Protein AF-A0A822GAC8-F1 (afdb_monomer_lite)

pLDDT: mean 77.72, std 11.85, range [47.41, 89.94]

Sequence (79 aa):
MWPYDIKKVNERPSDEAYEAAKNNWMTRLLRLKVDLNEMKTCLTQEYPLIFGVKTFGLRHKVKENGIVPMPKPGEKMRR

Radius of gyration: 18.56 Å; chains: 1; bounding box: 38×36×41 Å

Secondary structure (DSSP, 8-state):
-----GGGTTSPPPHHHHHHHHTT------PPPS-HHHHHHHHHTT-------PPP--SS---TT---PPPPTTPPPP-

Structure (mmCIF, N/CA/C/O backbone):
data_AF-A0A822GAC8-F1
#
_entry.id   AF-A0A822GAC8-F1
#
loop_
_atom_site.group_PDB
_atom_site.id
_atom_site.type_symbol
_atom_site.label_atom_id
_atom_site.label_alt_id
_atom_site.label_comp_id
_atom_site.label_asym_id
_atom_site.label_entity_id
_atom_site.label_seq_id
_atom_site.pdbx_PDB_ins_code
_atom_site.Cartn_x
_atom_site.Cartn_y
_atom_site.Cartn_z
_atom_site.occupancy
_atom_site.B_iso_or_equiv
_atom_site.auth_seq_id
_atom_site.auth_comp_id
_atom_site.auth_asym_id
_atom_site.auth_atom_id
_atom_site.pdbx_PDB_model_num
ATOM 1 N N . MET A 1 1 ? 16.968 1.445 -14.813 1.00 61.97 1 MET A N 1
ATOM 2 C CA . MET A 1 1 ? 16.046 1.942 -13.764 1.00 61.97 1 MET A CA 1
ATOM 3 C C . MET A 1 1 ? 14.972 2.777 -14.455 1.00 61.97 1 MET A C 1
ATOM 5 O O . MET A 1 1 ? 15.344 3.572 -15.307 1.00 61.97 1 MET A O 1
ATOM 9 N N . TRP A 1 2 ? 13.681 2.548 -14.185 1.00 72.56 2 TRP A N 1
ATOM 10 C CA . TRP A 1 2 ? 12.569 3.205 -14.898 1.00 72.56 2 TRP A CA 1
ATOM 11 C C . TRP A 1 2 ? 12.212 4.549 -14.2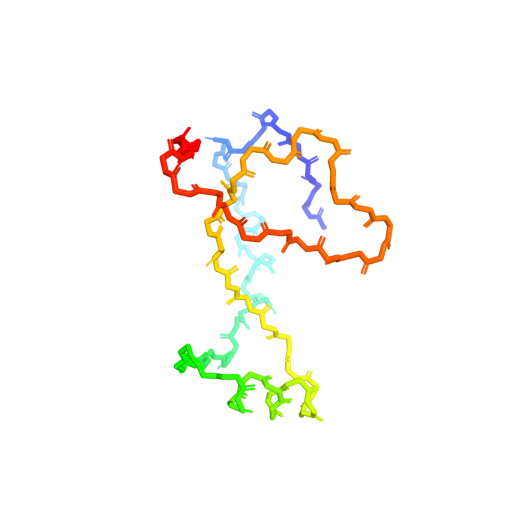36 1.00 72.56 2 TRP A C 1
ATOM 13 O O . TRP A 1 2 ? 11.766 4.539 -13.086 1.00 72.56 2 TRP A O 1
ATOM 23 N N . PRO A 1 3 ? 12.438 5.702 -14.893 1.00 82.06 3 PRO A N 1
ATOM 24 C CA . PRO A 1 3 ? 12.179 7.004 -14.290 1.00 82.06 3 PRO A CA 1
ATOM 25 C C . PRO A 1 3 ? 10.676 7.287 -14.201 1.00 82.06 3 PRO A C 1
ATOM 27 O O . PRO A 1 3 ? 9.9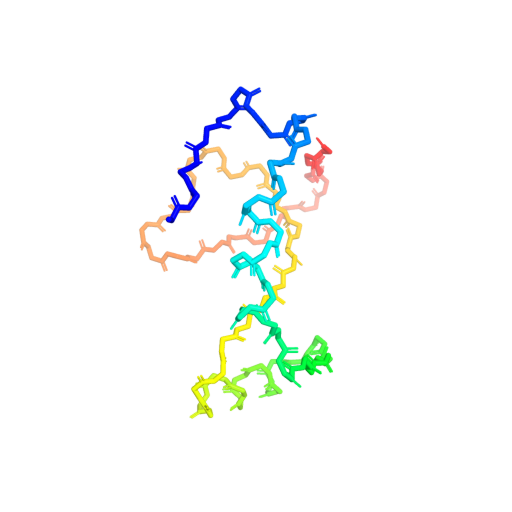08 6.946 -15.100 1.00 82.06 3 PRO A O 1
ATOM 30 N N . TYR A 1 4 ? 10.258 7.946 -13.121 1.00 84.50 4 TYR A N 1
ATOM 31 C CA . TYR A 1 4 ? 8.881 8.406 -12.983 1.00 84.50 4 TYR A CA 1
ATOM 32 C C . TYR A 1 4 ? 8.629 9.596 -13.917 1.00 84.50 4 TYR A C 1
ATOM 34 O O . TYR A 1 4 ? 9.154 10.686 -13.699 1.00 84.50 4 TYR A O 1
ATOM 42 N N . ASP A 1 5 ? 7.815 9.378 -14.948 1.00 86.19 5 ASP A N 1
ATOM 43 C CA . ASP A 1 5 ? 7.358 10.409 -15.878 1.00 86.19 5 ASP A CA 1
ATOM 44 C C . ASP A 1 5 ? 5.832 10.339 -15.997 1.00 86.19 5 ASP A C 1
ATOM 46 O O . ASP A 1 5 ? 5.273 9.367 -16.508 1.00 86.19 5 ASP A O 1
ATOM 50 N N . ILE A 1 6 ? 5.157 11.389 -15.521 1.00 88.44 6 ILE A N 1
ATOM 51 C CA . ILE A 1 6 ? 3.691 11.478 -15.485 1.00 88.44 6 ILE A CA 1
ATOM 52 C C . ILE A 1 6 ? 3.093 11.377 -16.891 1.00 88.44 6 ILE A C 1
ATOM 54 O O . ILE A 1 6 ? 1.995 10.854 -17.058 1.00 88.44 6 ILE A O 1
ATOM 58 N N . LYS A 1 7 ? 3.802 11.853 -17.917 1.00 89.56 7 LYS A N 1
ATOM 59 C CA . LYS A 1 7 ? 3.298 11.823 -19.295 1.00 89.56 7 LYS A CA 1
ATOM 60 C C . LYS A 1 7 ? 3.234 10.401 -19.850 1.00 89.56 7 LYS A C 1
ATOM 62 O O . LYS A 1 7 ? 2.395 10.126 -20.696 1.00 89.56 7 LYS A O 1
ATOM 67 N N . LYS A 1 8 ? 4.064 9.500 -19.321 1.00 81.81 8 LYS A N 1
ATOM 68 C CA . LYS A 1 8 ? 4.235 8.126 -19.806 1.00 81.81 8 LYS A CA 1
ATOM 69 C C . LYS A 1 8 ? 3.453 7.088 -19.004 1.00 81.81 8 LYS A C 1
ATOM 71 O O . LYS A 1 8 ? 3.574 5.901 -19.276 1.00 81.81 8 LYS A O 1
ATOM 76 N N . VAL A 1 9 ? 2.633 7.500 -18.030 1.00 85.81 9 VAL A N 1
ATOM 77 C CA . VAL A 1 9 ? 1.881 6.560 -17.167 1.00 85.81 9 VAL A CA 1
ATOM 78 C C . VAL A 1 9 ? 0.877 5.696 -17.933 1.00 85.81 9 VAL A C 1
ATOM 80 O O . VAL A 1 9 ? 0.554 4.600 -17.489 1.00 85.81 9 VAL A O 1
ATOM 83 N N . ASN A 1 10 ? 0.395 6.191 -19.076 1.00 87.50 10 ASN A N 1
ATOM 84 C CA . ASN A 1 10 ? -0.557 5.493 -19.942 1.00 87.50 10 ASN A CA 1
ATOM 85 C C . ASN A 1 10 ? 0.113 4.892 -21.187 1.00 87.50 10 ASN A C 1
ATOM 87 O O . ASN A 1 10 ? -0.568 4.313 -22.032 1.00 87.50 10 ASN A O 1
ATOM 91 N N . GLU A 1 11 ? 1.429 5.053 -21.330 1.00 88.56 11 GLU A N 1
ATOM 92 C CA . GLU A 1 11 ? 2.187 4.485 -22.438 1.00 88.56 11 GLU A CA 1
ATOM 93 C C . GLU A 1 11 ? 2.641 3.073 -22.071 1.00 88.56 11 GLU A C 1
ATOM 95 O O . GLU A 1 11 ? 3.073 2.801 -20.948 1.00 88.56 11 GLU A O 1
ATOM 100 N N . ARG A 1 12 ? 2.540 2.149 -23.029 1.00 87.62 12 ARG A N 1
ATOM 101 C CA . ARG A 1 12 ? 3.018 0.783 -22.827 1.00 87.62 12 ARG A CA 1
ATOM 102 C C . ARG A 1 12 ? 4.544 0.807 -22.608 1.00 87.62 12 ARG A C 1
ATOM 104 O O . ARG A 1 12 ? 5.244 1.391 -23.436 1.00 87.62 12 ARG A O 1
ATOM 111 N N . PRO A 1 13 ? 5.071 0.151 -21.556 1.00 86.75 13 PRO A N 1
ATOM 112 C CA . PRO A 1 13 ? 6.514 0.035 -21.356 1.00 86.75 13 PRO A CA 1
ATOM 113 C C . PRO A 1 13 ? 7.208 -0.699 -22.510 1.00 86.75 13 PRO A C 1
ATOM 115 O O . PRO A 1 13 ?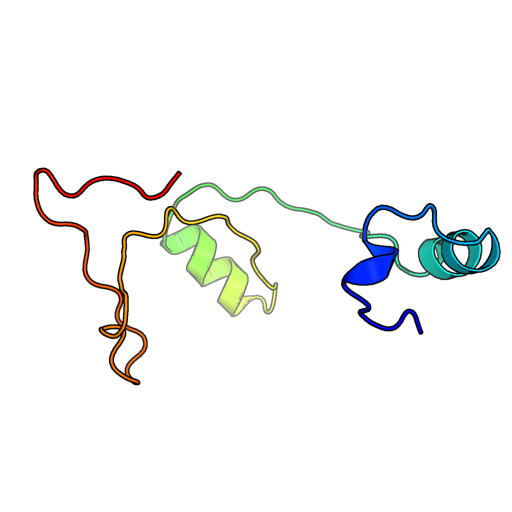 6.593 -1.534 -23.177 1.00 86.75 13 PRO A O 1
ATOM 118 N N . SER A 1 14 ? 8.496 -0.418 -22.721 1.00 88.50 14 SER A N 1
ATOM 119 C CA . SER A 1 14 ? 9.321 -1.136 -23.701 1.00 88.50 14 SER A CA 1
ATOM 120 C C . SER A 1 14 ? 9.572 -2.588 -23.280 1.00 88.50 14 SER A C 1
ATOM 122 O O . SER A 1 14 ? 9.526 -2.917 -22.093 1.00 88.50 14 SER A O 1
ATOM 124 N N . ASP A 1 15 ? 9.899 -3.455 -24.240 1.00 88.62 15 ASP A N 1
ATOM 125 C CA . ASP A 1 15 ? 10.197 -4.870 -23.969 1.00 88.62 15 ASP A CA 1
ATOM 126 C C . ASP A 1 15 ? 11.392 -5.039 -23.010 1.00 88.62 15 ASP A C 1
ATOM 128 O O . ASP A 1 15 ? 11.371 -5.892 -22.125 1.00 88.62 15 ASP A O 1
ATOM 132 N N . GLU A 1 16 ? 12.384 -4.145 -23.083 1.00 87.62 16 GLU A N 1
ATOM 133 C CA . GLU A 1 16 ? 13.505 -4.087 -22.132 1.00 87.62 16 GLU A CA 1
ATOM 134 C C . GLU A 1 16 ? 13.046 -3.889 -20.677 1.00 87.62 16 GLU A C 1
ATOM 136 O O . GLU A 1 16 ? 13.614 -4.472 -19.749 1.00 87.62 16 GLU A O 1
ATOM 141 N N . ALA A 1 17 ? 11.998 -3.087 -20.457 1.00 85.62 17 ALA A N 1
ATOM 142 C CA . ALA A 1 17 ? 11.446 -2.865 -19.125 1.00 85.62 17 ALA A CA 1
ATOM 143 C C . ALA A 1 17 ? 10.763 -4.130 -18.583 1.00 85.62 17 ALA A C 1
ATOM 145 O O . ALA A 1 17 ? 10.863 -4.412 -17.387 1.00 85.62 17 ALA A O 1
ATOM 146 N N . TYR A 1 18 ? 10.124 -4.919 -19.455 1.00 87.56 18 TYR A N 1
ATOM 147 C CA . TYR A 1 18 ? 9.548 -6.214 -19.091 1.00 87.56 18 TYR A CA 1
ATOM 148 C C . TYR A 1 18 ? 10.625 -7.240 -18.732 1.00 87.56 18 TYR A C 1
ATOM 150 O O . TYR A 1 18 ? 10.471 -7.942 -17.733 1.00 87.56 18 TYR A O 1
ATOM 158 N N . GLU A 1 19 ? 11.731 -7.302 -19.476 1.00 88.75 19 GLU A N 1
ATOM 159 C CA . GLU A 1 19 ? 12.857 -8.183 -19.138 1.00 88.75 19 GLU A CA 1
ATOM 160 C C . GLU A 1 19 ? 13.489 -7.808 -17.791 1.00 88.75 19 GLU A C 1
ATOM 162 O O . GLU A 1 19 ? 13.718 -8.676 -16.947 1.00 88.75 19 GLU A O 1
ATOM 167 N N . ALA A 1 20 ? 13.684 -6.514 -17.521 1.00 86.25 20 ALA A N 1
ATOM 168 C CA . ALA A 1 20 ? 14.189 -6.050 -16.229 1.00 86.25 20 ALA A CA 1
ATOM 169 C C . ALA A 1 20 ? 13.218 -6.335 -15.062 1.00 86.25 20 ALA A C 1
ATOM 171 O O . ALA A 1 20 ? 13.653 -6.601 -13.937 1.00 86.25 20 ALA A O 1
ATOM 172 N N . ALA A 1 21 ? 11.905 -6.293 -15.309 1.00 85.81 21 ALA A N 1
ATOM 173 C CA . ALA A 1 21 ? 10.884 -6.545 -14.293 1.00 85.81 21 ALA A CA 1
ATOM 174 C C . ALA A 1 21 ? 10.867 -8.003 -13.806 1.00 85.81 21 ALA A C 1
ATOM 176 O O . ALA A 1 21 ? 10.561 -8.237 -12.637 1.00 85.81 21 ALA A O 1
ATOM 177 N N . LYS A 1 22 ? 11.258 -8.973 -14.646 1.00 86.56 22 LYS A N 1
ATOM 178 C CA . LYS A 1 22 ? 11.330 -10.399 -14.267 1.00 86.56 22 LYS A CA 1
ATOM 179 C C . LYS A 1 22 ? 12.249 -10.647 -13.068 1.00 86.56 22 LYS A C 1
ATOM 181 O O . LYS A 1 22 ? 11.980 -11.524 -12.255 1.00 86.56 22 LYS A O 1
ATOM 186 N N . ASN A 1 23 ? 13.296 -9.840 -12.911 1.00 84.50 23 ASN A N 1
ATOM 187 C CA . ASN A 1 23 ? 14.217 -9.948 -11.777 1.00 84.50 23 ASN A CA 1
ATOM 188 C C . ASN A 1 23 ? 13.640 -9.388 -10.464 1.00 84.50 23 ASN A C 1
ATOM 190 O O . ASN A 1 23 ? 14.219 -9.598 -9.405 1.00 84.50 23 ASN A O 1
ATOM 194 N N . ASN A 1 24 ? 12.508 -8.680 -10.519 1.00 82.44 24 ASN A N 1
ATOM 195 C CA . ASN A 1 24 ? 11.885 -7.998 -9.385 1.00 82.44 24 ASN A CA 1
ATOM 196 C C . ASN A 1 24 ? 10.507 -8.590 -9.055 1.00 82.44 24 ASN A C 1
ATOM 198 O O . ASN A 1 24 ? 9.558 -7.863 -8.750 1.00 82.44 24 ASN A O 1
ATOM 202 N N . TRP A 1 25 ? 10.373 -9.915 -9.134 1.00 79.56 25 TRP A N 1
ATOM 203 C CA . TRP A 1 25 ? 9.134 -10.571 -8.738 1.00 79.56 25 TRP A CA 1
ATOM 204 C C . TRP A 1 25 ? 8.966 -10.596 -7.222 1.00 79.56 25 TRP A C 1
ATOM 206 O O . TRP A 1 25 ? 9.865 -10.963 -6.466 1.00 79.56 25 TRP A O 1
ATOM 216 N N . MET A 1 26 ? 7.760 -10.250 -6.779 1.00 79.69 26 MET A N 1
ATOM 217 C CA . MET A 1 26 ? 7.368 -10.403 -5.388 1.00 79.69 26 MET A CA 1
ATOM 218 C C . MET A 1 26 ? 7.231 -11.893 -5.071 1.00 79.69 26 MET A C 1
ATOM 220 O O . MET A 1 26 ? 6.320 -12.561 -5.552 1.00 79.69 26 MET A O 1
ATOM 224 N N . THR A 1 2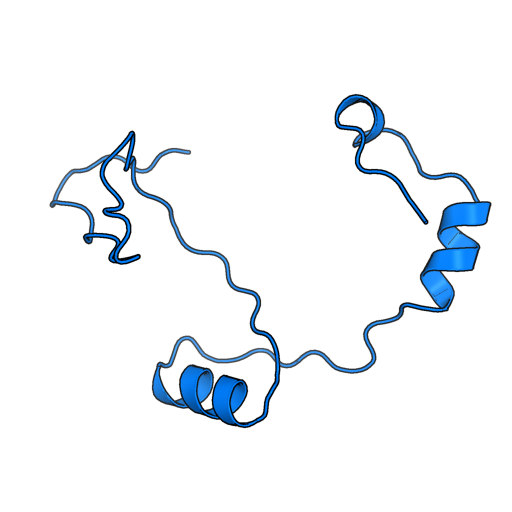7 ? 8.142 -12.418 -4.257 1.00 82.81 27 THR A N 1
ATOM 225 C CA . THR A 1 27 ? 8.163 -13.841 -3.892 1.00 82.81 27 THR A CA 1
ATOM 226 C C . THR A 1 27 ? 7.112 -14.192 -2.845 1.00 82.81 27 THR A C 1
ATOM 228 O O . THR A 1 27 ? 6.664 -15.334 -2.775 1.00 82.81 27 THR A O 1
ATOM 231 N N . ARG A 1 28 ? 6.717 -13.225 -2.007 1.00 80.88 28 ARG A N 1
ATOM 232 C CA . ARG A 1 28 ? 5.778 -13.429 -0.899 1.00 80.88 28 ARG A CA 1
ATOM 233 C C . ARG A 1 28 ? 4.872 -12.216 -0.733 1.00 80.88 28 ARG A C 1
ATOM 235 O O . ARG A 1 28 ? 5.348 -11.094 -0.601 1.00 80.88 28 ARG A O 1
ATOM 242 N N . LEU A 1 29 ? 3.570 -12.475 -0.687 1.00 83.88 29 LEU A N 1
ATOM 243 C CA . LEU A 1 29 ? 2.537 -11.506 -0.342 1.00 83.88 29 LEU A CA 1
ATOM 244 C C . LEU A 1 29 ? 1.641 -12.133 0.725 1.00 83.88 29 LEU A C 1
ATOM 246 O O . LEU A 1 29 ? 1.153 -13.249 0.551 1.00 83.88 29 LEU A O 1
ATOM 250 N N . LEU A 1 30 ? 1.407 -11.409 1.814 1.00 85.56 30 LEU A N 1
ATOM 251 C CA . LEU A 1 30 ? 0.499 -11.825 2.876 1.00 85.56 30 LEU A CA 1
ATOM 252 C C . LEU A 1 30 ? -0.616 -10.794 2.997 1.00 85.56 30 LEU A C 1
ATOM 254 O O . LEU A 1 30 ? -0.360 -9.595 3.098 1.00 85.56 30 LEU A O 1
ATOM 258 N N . ARG A 1 31 ? -1.866 -11.262 2.974 1.00 86.69 31 ARG A N 1
ATOM 259 C CA . ARG A 1 31 ? -3.017 -10.412 3.277 1.00 86.69 31 ARG A CA 1
ATOM 260 C C . ARG A 1 31 ? -3.258 -10.433 4.775 1.00 86.69 31 ARG A C 1
ATOM 262 O O . ARG A 1 31 ? -3.560 -11.487 5.327 1.00 86.69 31 ARG A O 1
ATOM 269 N N . LEU A 1 32 ? -3.138 -9.269 5.396 1.00 85.50 32 LEU A N 1
ATOM 270 C CA . LEU A 1 32 ? -3.446 -9.075 6.807 1.00 85.50 32 LEU A CA 1
ATOM 271 C C . LEU A 1 32 ? -4.914 -8.721 6.979 1.00 85.50 32 LEU A C 1
ATOM 273 O O . LEU A 1 32 ? -5.526 -8.105 6.096 1.00 85.50 32 LEU A O 1
ATOM 277 N N . LYS A 1 33 ? -5.482 -9.091 8.124 1.00 87.31 33 LYS A N 1
ATOM 278 C CA . LYS A 1 33 ? -6.768 -8.535 8.527 1.00 87.31 33 LYS A CA 1
ATOM 279 C C . LYS A 1 33 ? -6.559 -7.083 8.944 1.00 87.31 33 LYS A C 1
ATOM 281 O O . LYS A 1 33 ? -5.452 -6.654 9.264 1.00 87.31 33 LYS A O 1
ATOM 286 N N . VAL A 1 34 ? -7.642 -6.310 8.937 1.00 84.94 34 VAL A N 1
ATOM 287 C CA . VAL A 1 34 ? -7.629 -4.939 9.464 1.00 84.94 34 VAL A CA 1
ATOM 288 C C . VAL A 1 34 ? -7.677 -5.016 10.991 1.00 84.94 34 VAL A C 1
ATOM 290 O O . VAL A 1 34 ? -8.692 -4.716 11.613 1.00 84.94 34 VAL A O 1
ATOM 293 N N . ASP A 1 35 ? -6.584 -5.498 11.574 1.00 89.12 35 ASP A N 1
ATOM 294 C CA . ASP A 1 35 ? -6.379 -5.644 13.008 1.00 89.12 35 ASP A CA 1
ATOM 295 C C . ASP A 1 35 ? -5.068 -4.968 13.419 1.00 89.12 35 ASP A C 1
ATOM 297 O O . ASP A 1 35 ? -4.015 -5.156 12.806 1.00 89.12 35 ASP A O 1
ATOM 301 N N . LEU A 1 36 ? -5.132 -4.153 14.472 1.00 87.81 36 LEU A N 1
ATOM 302 C CA . LEU A 1 36 ? -3.987 -3.358 14.912 1.00 87.81 36 LEU A CA 1
ATOM 303 C C . LEU A 1 36 ? -2.855 -4.214 15.482 1.00 87.81 36 LEU A C 1
ATOM 305 O O . LEU A 1 36 ? -1.695 -3.814 15.371 1.00 87.81 36 LEU A O 1
ATOM 309 N N . ASN A 1 37 ? -3.163 -5.349 16.108 1.00 89.81 37 ASN A N 1
ATOM 310 C CA . ASN A 1 37 ? -2.138 -6.217 16.670 1.00 89.81 37 ASN A CA 1
ATOM 311 C C . ASN A 1 37 ? -1.404 -6.946 15.546 1.00 89.81 37 ASN A C 1
ATOM 313 O O . ASN A 1 37 ? -0.177 -6.917 15.531 1.00 89.81 37 ASN A O 1
ATOM 317 N N . GLU A 1 38 ? -2.129 -7.481 14.558 1.00 86.19 38 GLU A N 1
ATOM 318 C CA . GLU A 1 38 ? -1.518 -8.099 13.370 1.00 86.19 38 GLU A CA 1
ATOM 319 C C . GLU A 1 38 ? -0.589 -7.116 12.639 1.00 86.19 38 GLU A C 1
ATOM 321 O O . GLU A 1 38 ? 0.562 -7.444 12.346 1.00 86.19 38 GLU A O 1
ATOM 326 N N . MET A 1 39 ? -1.045 -5.879 12.410 1.00 88.38 39 MET A N 1
ATOM 327 C CA . MET A 1 39 ? -0.235 -4.855 11.741 1.00 88.38 39 MET A CA 1
ATOM 328 C C . MET A 1 39 ? 1.033 -4.505 12.530 1.00 88.38 39 MET A C 1
ATOM 330 O O . MET A 1 39 ? 2.111 -4.406 11.945 1.00 88.38 39 MET A O 1
ATOM 334 N N . LYS A 1 40 ? 0.935 -4.341 13.857 1.00 87.44 40 LYS A N 1
ATOM 335 C CA . LYS A 1 40 ? 2.102 -4.065 14.712 1.00 87.44 40 LYS A CA 1
ATOM 336 C C . LYS A 1 40 ? 3.100 -5.217 14.687 1.00 87.44 40 LYS A C 1
ATOM 338 O O . LYS A 1 40 ? 4.291 -4.965 14.539 1.00 87.44 40 LYS A O 1
ATOM 343 N N . THR A 1 41 ? 2.626 -6.459 14.776 1.00 87.75 41 THR A N 1
ATOM 344 C CA . THR A 1 41 ? 3.484 -7.646 14.711 1.00 87.75 41 THR A CA 1
ATOM 345 C C . THR A 1 41 ? 4.247 -7.716 13.390 1.00 87.75 41 THR A C 1
ATOM 347 O O . THR A 1 41 ? 5.447 -7.978 13.408 1.00 87.75 41 THR A O 1
ATOM 350 N N . CYS A 1 42 ? 3.607 -7.420 12.255 1.00 87.56 42 CYS A N 1
ATOM 351 C CA . CYS A 1 42 ? 4.297 -7.386 10.962 1.00 87.56 42 CYS A CA 1
ATOM 352 C C . CYS A 1 42 ? 5.392 -6.317 10.894 1.00 87.56 42 CYS A C 1
ATOM 354 O O . CYS A 1 42 ? 6.466 -6.589 10.363 1.00 87.56 42 CYS A O 1
ATOM 356 N N . LEU A 1 43 ? 5.156 -5.138 11.476 1.00 87.12 43 LEU A N 1
ATOM 357 C CA . LEU A 1 43 ? 6.169 -4.083 11.550 1.00 87.12 43 LEU A CA 1
ATOM 358 C C . LEU A 1 43 ? 7.342 -4.471 12.460 1.00 87.12 43 LEU A C 1
ATOM 360 O O . LEU A 1 43 ? 8.483 -4.151 12.145 1.00 87.12 43 LEU A O 1
ATOM 364 N N . THR A 1 44 ? 7.091 -5.197 13.554 1.00 89.94 44 THR A N 1
ATOM 365 C CA . THR A 1 44 ? 8.158 -5.747 14.411 1.00 89.94 44 THR A CA 1
ATOM 366 C C . THR A 1 44 ? 9.012 -6.785 13.683 1.00 89.94 44 THR A C 1
ATOM 368 O O . THR A 1 44 ? 10.187 -6.933 13.991 1.00 89.94 44 THR A O 1
ATOM 371 N N . GLN A 1 45 ? 8.438 -7.490 12.709 1.00 86.50 45 GLN A N 1
AT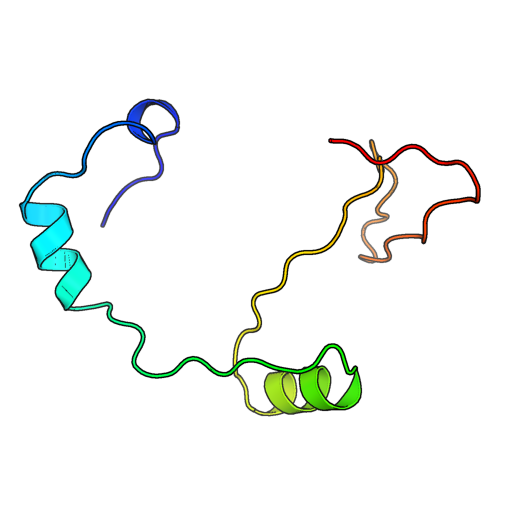OM 372 C CA . GLN A 1 45 ? 9.135 -8.477 11.881 1.00 86.50 45 GLN A CA 1
ATOM 373 C C . GLN A 1 45 ? 9.815 -7.865 10.642 1.00 86.50 45 GLN A C 1
ATOM 375 O O . GLN A 1 45 ? 10.216 -8.608 9.751 1.00 86.50 45 GLN A O 1
ATOM 380 N N . GLU A 1 46 ? 9.920 -6.533 10.570 1.00 84.19 46 GLU A N 1
ATOM 381 C CA . GLU A 1 46 ? 10.575 -5.794 9.478 1.00 84.19 46 GLU A CA 1
ATOM 382 C C . GLU A 1 46 ? 9.911 -5.965 8.099 1.00 84.19 46 GLU A C 1
ATOM 384 O O . GLU A 1 46 ? 10.517 -5.699 7.060 1.00 84.19 46 GLU A O 1
ATOM 389 N N . TYR A 1 47 ? 8.632 -6.357 8.066 1.00 86.31 47 TYR A N 1
ATOM 390 C CA . TYR A 1 47 ? 7.879 -6.446 6.818 1.00 86.31 47 TYR A CA 1
ATOM 391 C C . TYR A 1 47 ? 7.148 -5.130 6.514 1.00 86.31 47 TYR A C 1
ATOM 393 O O . TYR A 1 47 ? 6.314 -4.688 7.313 1.00 86.31 47 TYR A O 1
ATOM 401 N N . PRO A 1 48 ? 7.396 -4.503 5.347 1.00 84.81 48 PRO A N 1
ATOM 402 C CA . PRO A 1 48 ? 6.665 -3.311 4.943 1.00 84.81 48 PRO A CA 1
ATOM 403 C C . PRO A 1 48 ? 5.194 -3.641 4.664 1.00 84.81 48 PRO A C 1
ATOM 405 O O . PRO A 1 48 ? 4.861 -4.689 4.107 1.00 84.81 48 PRO A O 1
ATOM 408 N N . LEU A 1 49 ? 4.310 -2.711 5.026 1.00 86.12 49 LEU A N 1
ATOM 409 C CA . LEU A 1 49 ? 2.865 -2.839 4.853 1.00 86.12 49 LEU A CA 1
ATOM 410 C C . LEU A 1 49 ? 2.357 -1.889 3.771 1.00 86.12 49 LEU A C 1
ATOM 412 O O . LEU A 1 49 ? 2.695 -0.707 3.762 1.00 86.12 49 LEU A O 1
ATOM 416 N N . ILE A 1 50 ? 1.486 -2.397 2.899 1.00 85.88 50 ILE A N 1
ATOM 417 C CA . ILE A 1 50 ? 0.765 -1.600 1.903 1.00 85.88 50 ILE A CA 1
ATOM 418 C C . ILE A 1 50 ? -0.723 -1.686 2.231 1.00 85.88 50 ILE A C 1
ATOM 420 O O . ILE A 1 50 ? -1.285 -2.777 2.306 1.00 85.88 50 ILE A O 1
ATOM 424 N N . PHE A 1 51 ? -1.374 -0.540 2.416 1.00 84.81 51 PHE A N 1
ATOM 425 C CA . PHE A 1 51 ? -2.815 -0.466 2.638 1.00 84.81 51 PHE A CA 1
ATOM 426 C C . PHE A 1 51 ? -3.401 0.801 2.014 1.00 84.81 51 PHE A C 1
ATOM 428 O O . PHE A 1 51 ? -2.745 1.836 1.920 1.00 84.81 51 PHE A O 1
ATOM 435 N N . GLY A 1 52 ? -4.659 0.711 1.586 1.00 81.25 52 GLY A N 1
ATOM 436 C CA . GLY A 1 52 ? -5.436 1.861 1.140 1.00 81.25 52 GLY A CA 1
ATOM 437 C C . GLY A 1 52 ? -6.239 2.433 2.301 1.00 81.25 52 GLY A C 1
ATOM 438 O O . GLY A 1 52 ? -6.967 1.701 2.969 1.00 81.25 52 GLY A O 1
ATOM 439 N N . VAL A 1 53 ? -6.143 3.741 2.524 1.00 78.31 53 VAL A N 1
ATOM 440 C CA . VAL A 1 53 ? -6.978 4.457 3.495 1.00 78.31 53 VAL A CA 1
ATOM 441 C C . VAL A 1 53 ? -7.844 5.479 2.774 1.00 78.31 53 VAL A C 1
ATOM 443 O O . VAL A 1 53 ? -7.415 6.128 1.821 1.00 78.31 53 VAL A O 1
ATOM 446 N N . LYS A 1 54 ? -9.087 5.629 3.232 1.00 72.75 54 LYS A N 1
ATOM 447 C CA . LYS A 1 54 ? -9.968 6.695 2.754 1.00 72.75 54 LYS A CA 1
ATOM 448 C C . LYS A 1 54 ? -9.449 8.024 3.285 1.00 72.75 54 LYS A C 1
ATOM 450 O O . LYS A 1 54 ? -9.438 8.243 4.495 1.00 72.75 54 LYS A O 1
ATOM 455 N N . THR A 1 55 ? -9.032 8.907 2.388 1.00 67.81 55 THR A N 1
ATOM 456 C CA . THR A 1 55 ? -8.576 10.244 2.754 1.00 67.81 55 THR A CA 1
ATOM 457 C C . THR A 1 55 ? -9.766 11.202 2.779 1.00 67.81 55 THR A C 1
ATOM 459 O O . THR A 1 55 ? -10.524 11.337 1.818 1.00 67.81 55 THR A O 1
ATOM 462 N N . PHE A 1 56 ? -9.959 11.863 3.917 1.00 68.38 56 PHE A N 1
ATOM 463 C CA . PHE A 1 56 ? -10.897 12.978 4.045 1.00 68.38 56 PHE A CA 1
ATOM 464 C C . PHE A 1 56 ? -10.143 14.283 3.794 1.00 68.38 56 PHE A C 1
ATOM 466 O O . PHE A 1 56 ? -8.914 14.304 3.843 1.00 68.38 56 PHE A O 1
ATOM 473 N N . GLY A 1 57 ? -10.856 15.348 3.422 1.00 61.25 57 GLY A N 1
ATOM 474 C CA . GLY A 1 57 ? -10.297 16.581 2.862 1.00 61.25 57 GLY A CA 1
ATOM 475 C C . GLY A 1 57 ? -9.427 17.390 3.829 1.00 61.25 57 GLY A C 1
ATOM 476 O O . GLY A 1 57 ? -9.763 18.516 4.177 1.00 61.25 57 GLY A O 1
ATOM 477 N N . LEU A 1 58 ? -8.260 16.876 4.202 1.00 59.47 58 LEU A N 1
ATOM 478 C CA . LEU A 1 58 ? -7.269 17.541 5.038 1.00 59.47 58 LEU A CA 1
ATOM 479 C C . LEU A 1 58 ? -6.471 18.500 4.162 1.00 59.47 58 LEU A C 1
ATOM 481 O O . LEU A 1 58 ? -5.317 18.243 3.843 1.00 59.47 58 LEU A O 1
ATOM 485 N N . ARG A 1 59 ? -7.100 19.597 3.719 1.00 53.75 59 ARG A N 1
ATOM 486 C CA . ARG A 1 59 ? -6.453 20.537 2.789 1.00 53.75 59 ARG A CA 1
ATOM 487 C C . ARG A 1 59 ? -5.102 21.025 3.320 1.00 53.75 59 ARG A C 1
ATOM 489 O O . ARG A 1 59 ? -4.195 21.124 2.518 1.00 53.75 59 ARG A O 1
ATOM 496 N N . HIS A 1 60 ? -4.952 21.250 4.630 1.00 52.31 60 HIS A N 1
ATOM 497 C CA . HIS A 1 60 ? -3.703 21.750 5.234 1.00 52.31 60 HIS A CA 1
ATOM 498 C C . HIS A 1 60 ? -3.573 21.435 6.745 1.00 52.31 60 HIS A C 1
ATOM 500 O O . HIS A 1 60 ? -3.006 22.225 7.491 1.00 52.31 60 HIS A O 1
ATOM 506 N N . LYS A 1 61 ? -4.183 20.349 7.254 1.00 52.81 61 LYS A N 1
ATOM 507 C CA . LYS A 1 61 ? -4.330 20.125 8.716 1.00 52.81 61 LYS A CA 1
ATOM 508 C C . LYS A 1 61 ? -3.735 18.832 9.272 1.00 52.81 61 LYS A C 1
ATOM 510 O O . LYS A 1 61 ? -3.993 18.512 10.430 1.00 52.81 61 LYS A O 1
ATOM 515 N N . VAL A 1 62 ? -2.929 18.106 8.501 1.00 56.78 62 VAL A N 1
ATOM 516 C CA . VAL A 1 62 ? -2.029 17.131 9.128 1.00 56.78 62 VAL A CA 1
ATOM 517 C C . VAL A 1 62 ? -0.905 17.961 9.730 1.00 56.78 62 VAL A C 1
ATOM 519 O O . VAL A 1 62 ? -0.068 18.487 9.004 1.00 56.78 62 VAL A O 1
ATOM 522 N N . LYS A 1 63 ? -0.965 18.194 11.045 1.00 55.84 63 LYS A N 1
ATOM 523 C CA . LYS A 1 63 ? 0.165 18.782 11.769 1.00 55.84 63 LYS A CA 1
ATOM 524 C C . LYS A 1 63 ? 1.372 17.863 11.541 1.00 55.84 63 LYS A C 1
ATOM 526 O O . LYS A 1 63 ? 1.200 16.660 11.366 1.00 55.84 63 LYS A O 1
ATOM 531 N N . GLU A 1 64 ? 2.584 18.406 11.576 1.00 60.16 64 GLU A N 1
ATOM 532 C CA . GLU A 1 64 ? 3.846 17.662 11.375 1.00 60.16 64 GLU A CA 1
ATOM 533 C C . GLU A 1 64 ? 4.008 16.432 12.297 1.00 60.16 64 GLU A C 1
ATOM 535 O O . GLU A 1 64 ? 4.868 15.590 12.076 1.00 60.16 64 GLU A O 1
ATOM 540 N N . ASN A 1 65 ? 3.137 16.286 13.301 1.00 63.62 65 ASN A N 1
ATOM 541 C CA . ASN A 1 65 ? 3.043 15.133 14.190 1.00 63.62 65 ASN A CA 1
ATOM 542 C C . ASN A 1 65 ? 2.403 13.872 13.569 1.00 63.62 65 ASN A C 1
ATOM 544 O O . ASN A 1 65 ? 2.258 12.873 14.269 1.00 63.62 65 ASN A O 1
ATOM 548 N N . GLY A 1 66 ? 1.975 13.908 12.302 1.00 65.31 66 GLY A N 1
ATOM 549 C CA . GLY A 1 66 ? 1.460 12.733 11.588 1.00 65.31 66 GLY A CA 1
ATOM 550 C C . GLY A 1 66 ? 0.086 12.238 12.055 1.00 65.31 66 GLY A C 1
ATOM 551 O O . GLY A 1 66 ? -0.361 11.176 11.625 1.00 65.31 66 GLY A O 1
ATOM 552 N N . ILE A 1 67 ? -0.615 12.991 12.910 1.00 68.56 67 ILE A N 1
ATOM 553 C CA . ILE A 1 67 ? -1.945 12.611 13.395 1.00 68.56 67 ILE A CA 1
ATOM 554 C C . ILE A 1 67 ? -3.003 13.120 12.419 1.00 68.56 67 ILE A C 1
ATOM 556 O O . ILE A 1 67 ? -3.228 14.324 12.274 1.00 68.56 67 ILE A O 1
ATOM 560 N N . VAL A 1 68 ? -3.695 12.179 11.782 1.00 69.38 68 VAL A N 1
ATOM 561 C CA . VAL A 1 68 ? -4.851 12.452 10.930 1.00 69.38 68 VAL A CA 1
ATOM 562 C C . VAL A 1 68 ? -6.127 12.398 11.780 1.00 69.38 68 VAL A C 1
ATOM 564 O O . VAL A 1 68 ? -6.454 11.334 12.307 1.00 69.38 68 VAL A O 1
ATOM 567 N N . PRO A 1 69 ? -6.867 13.511 11.938 1.00 69.44 69 PRO A N 1
ATOM 568 C CA . PRO A 1 69 ? -8.136 13.483 12.650 1.00 69.44 69 PRO A CA 1
ATOM 569 C C . PRO A 1 69 ? -9.188 12.710 11.845 1.00 69.44 69 PRO A C 1
ATOM 571 O O . PRO A 1 69 ? -9.263 12.831 10.621 1.00 69.44 69 PRO A O 1
ATOM 574 N N . MET A 1 70 ? -10.026 11.946 12.548 1.00 70.75 70 MET A N 1
ATOM 575 C CA . MET A 1 70 ? -11.187 11.293 11.942 1.00 70.75 70 MET A CA 1
ATOM 576 C C . MET A 1 70 ? -12.187 12.337 11.415 1.00 70.75 70 MET A C 1
ATOM 578 O O . MET A 1 70 ? -12.329 13.406 12.021 1.00 70.75 70 MET A O 1
ATOM 582 N N . PRO A 1 71 ? -12.887 12.046 10.302 1.00 67.94 71 PRO A N 1
ATOM 583 C CA . PRO A 1 71 ? -13.871 12.956 9.728 1.00 67.94 71 PRO A CA 1
ATOM 584 C C . PRO A 1 71 ? -15.009 13.241 10.705 1.00 67.94 71 PRO A C 1
ATOM 586 O O . PRO A 1 71 ? -15.429 12.374 11.477 1.00 67.94 71 PRO A O 1
ATOM 589 N N . LYS A 1 72 ? -15.549 14.459 10.639 1.00 71.06 72 LYS A N 1
ATOM 590 C CA . LYS A 1 72 ? -16.754 14.809 11.401 1.00 71.06 72 LYS A CA 1
AT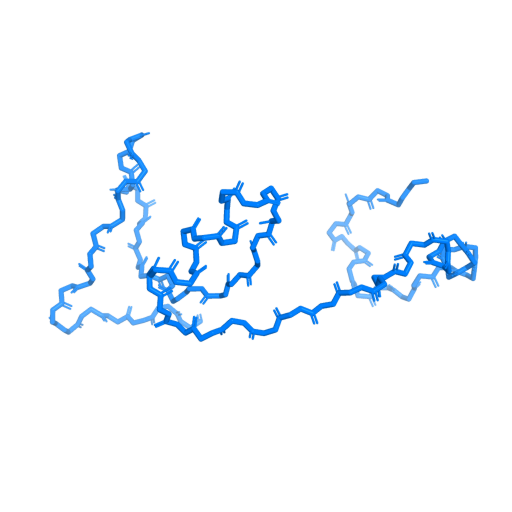OM 591 C C . LYS A 1 72 ? -17.994 14.150 10.779 1.00 71.06 72 LYS A C 1
ATOM 593 O O . LYS A 1 72 ? -18.014 13.919 9.565 1.00 71.06 72 LYS A O 1
ATOM 598 N N . PRO A 1 73 ? -19.058 13.889 11.563 1.00 65.62 73 PRO A N 1
ATOM 599 C CA . PRO A 1 73 ? -20.331 13.431 11.010 1.00 65.62 73 PRO A CA 1
ATOM 600 C C . PRO A 1 73 ? -20.811 14.375 9.892 1.00 65.62 73 PRO A C 1
ATOM 602 O O . PRO A 1 73 ? -20.943 15.577 10.114 1.00 65.62 73 PRO A O 1
ATOM 605 N N . GLY A 1 74 ? -21.032 13.842 8.686 1.00 65.94 74 GLY A N 1
ATOM 606 C CA . GLY A 1 74 ? -21.495 14.606 7.516 1.00 65.94 74 GLY A CA 1
ATOM 607 C C . GLY A 1 74 ? -20.401 15.157 6.589 1.00 65.94 74 GLY A C 1
ATOM 608 O O . GLY A 1 74 ? -20.723 15.765 5.566 1.00 65.94 74 GLY A O 1
ATOM 609 N N . GLU A 1 75 ? -19.119 14.937 6.888 1.00 67.00 75 GLU A N 1
ATOM 610 C CA . GLU A 1 75 ? -18.025 15.345 6.004 1.00 67.00 75 GLU A CA 1
ATOM 611 C C . GLU A 1 75 ? -17.997 14.489 4.725 1.00 67.00 75 GLU A C 1
ATOM 613 O O . GLU A 1 75 ? -17.967 13.256 4.768 1.00 67.00 75 GLU A O 1
ATOM 618 N N . LYS A 1 76 ? -18.041 15.147 3.558 1.00 60.44 76 LYS A N 1
ATOM 619 C CA . LYS A 1 76 ? -18.113 14.455 2.267 1.00 60.44 76 LYS A CA 1
ATOM 620 C C . LYS A 1 76 ? -16.753 13.876 1.884 1.00 60.44 76 LYS A C 1
ATOM 622 O O . LYS A 1 76 ? -15.751 14.585 1.812 1.00 60.44 76 LYS A O 1
ATOM 627 N N . MET A 1 77 ? -16.764 12.582 1.584 1.00 58.19 77 MET A N 1
ATOM 628 C CA . MET A 1 77 ? -15.650 11.861 0.975 1.00 58.19 77 MET A CA 1
ATOM 629 C C . MET A 1 77 ? -15.231 12.549 -0.330 1.00 58.19 77 MET A C 1
ATOM 631 O O . MET A 1 77 ? -16.086 12.845 -1.170 1.00 58.19 77 MET A O 1
ATOM 635 N N . ARG A 1 78 ? -13.927 12.782 -0.521 1.00 56.59 78 ARG A N 1
ATOM 636 C CA . ARG A 1 78 ? -13.406 13.099 -1.855 1.00 56.59 78 ARG A CA 1
ATOM 637 C C . ARG A 1 78 ? -13.420 11.811 -2.677 1.00 56.59 78 ARG A C 1
ATOM 639 O O . ARG A 1 78 ? -12.806 10.831 -2.265 1.00 56.59 78 ARG A O 1
ATOM 646 N N . ARG A 1 79 ? -14.204 11.815 -3.756 1.00 47.41 79 ARG A N 1
ATOM 647 C CA . ARG A 1 79 ? -14.172 10.789 -4.803 1.00 47.41 79 ARG A CA 1
ATOM 648 C C . ARG A 1 79 ? -13.046 11.090 -5.776 1.00 47.41 79 ARG A C 1
ATOM 650 O O . ARG A 1 79 ? -12.803 12.300 -5.993 1.00 47.41 79 ARG A O 1
#

Foldseek 3Di:
DDDDDPVCPPPDDDPVVVVVCVVVDDPDDDDDDPDPVRVVVCVVVVHDDDDDDQDFCCVPPCDPVNDDDDDDVPGDGDD